Protein AF-A0A8J6WX91-F1 (afdb_monomer_lite)

Foldseek 3Di:
DDDPDDPDDDDDDDDDDDDPVRPDPPPPPDDDCQQPDPDDPDGDDDDDDDDDPVVVVVLVVVCVVVVHDSVVVVVCVVVVVDPDPDPPDPPPPPDPPDDPPDDDDDDDDDDDDD

pLDDT: mean 73.85, std 16.24, range [44.22, 97.69]

Radius of gyration: 30.35 Å; chains: 1; bounding box: 56×83×68 Å

Sequence (114 aa):
MKSSSKKNKRPKQQRTVRQEHQKKPACKGRKSLRGQPEIYDELKESRSFGITLTASIGIDEISQELSISRSELIERIGRRLIQLQIPSSPSFRIRPNQCQVQEYGQTSCIERDQ

Secondary structure (DSSP, 8-state):
------------PPPPPPPGGGS----TT----TTS-SSSSSPPPP------HHHHHHHHHHHHHTTS-HHHHHHHHHTTSS-----SS---------------------PPP-

Structure (mmCIF, N/CA/C/O backbone):
data_AF-A0A8J6WX91-F1
#
_entry.id   AF-A0A8J6WX91-F1
#
loop_
_atom_site.group_PDB
_atom_site.id
_atom_site.type_symbol
_atom_site.label_atom_id
_atom_site.label_alt_id
_atom_site.label_comp_id
_atom_site.label_asym_id
_atom_site.label_entity_id
_atom_site.label_seq_id
_atom_site.pdbx_PDB_ins_code
_atom_site.Cartn_x
_atom_site.Cartn_y
_atom_site.Cartn_z
_atom_site.occupancy
_atom_site.B_iso_or_equiv
_atom_site.auth_seq_id
_atom_site.auth_comp_id
_atom_site.auth_asym_id
_atom_site.auth_atom_id
_atom_site.pdbx_PDB_model_num
ATOM 1 N N . MET A 1 1 ? 46.777 -2.134 48.933 1.00 50.41 1 MET A N 1
ATOM 2 C CA . MET A 1 1 ? 45.604 -2.948 49.332 1.00 50.41 1 MET A CA 1
ATOM 3 C C . MET A 1 1 ? 44.737 -3.155 48.092 1.00 50.41 1 MET A C 1
ATOM 5 O O . MET A 1 1 ? 44.292 -2.171 47.523 1.00 50.41 1 MET A O 1
ATOM 9 N N . LYS A 1 2 ? 44.605 -4.388 47.580 1.00 49.41 2 LYS A N 1
ATOM 10 C CA . LYS A 1 2 ? 43.880 -4.681 46.325 1.00 49.41 2 LYS A CA 1
ATOM 11 C C . LYS A 1 2 ? 42.393 -4.898 46.635 1.00 49.41 2 LYS A C 1
ATOM 13 O O . LYS A 1 2 ? 42.047 -5.895 47.259 1.00 49.41 2 LYS A O 1
ATOM 18 N N . SER A 1 3 ? 41.523 -3.982 46.217 1.00 49.00 3 SER A N 1
ATOM 19 C CA . SER A 1 3 ? 40.068 -4.121 46.344 1.00 49.00 3 SER A CA 1
ATOM 20 C C . SER A 1 3 ? 39.519 -4.987 45.205 1.00 49.00 3 SER A C 1
ATOM 22 O O . SER A 1 3 ? 39.336 -4.553 44.069 1.00 49.00 3 SER A O 1
ATOM 24 N N . SER A 1 4 ? 39.265 -6.261 45.496 1.00 56.44 4 SER A N 1
ATOM 25 C CA . SER A 1 4 ? 38.614 -7.183 44.565 1.00 56.44 4 SER A CA 1
ATOM 26 C C . SER A 1 4 ? 37.119 -6.858 44.455 1.00 56.44 4 SER A C 1
ATOM 28 O O . SER A 1 4 ? 36.316 -7.289 45.284 1.00 56.44 4 SER A O 1
ATOM 30 N N . SER A 1 5 ? 36.745 -6.098 43.426 1.00 58.44 5 SER A N 1
ATOM 31 C CA . SER A 1 5 ? 35.352 -5.863 43.028 1.00 58.44 5 SER A CA 1
ATOM 32 C C . SER A 1 5 ? 34.704 -7.179 42.569 1.00 58.44 5 SER A C 1
ATOM 34 O O . SER A 1 5 ? 34.936 -7.665 41.459 1.00 58.44 5 SER A O 1
ATOM 36 N N . LYS A 1 6 ? 33.909 -7.802 43.447 1.00 61.91 6 LYS A N 1
ATOM 37 C CA . LYS A 1 6 ? 33.102 -8.983 43.114 1.00 61.91 6 LYS A CA 1
ATOM 38 C C . LYS A 1 6 ? 31.903 -8.533 42.270 1.00 61.91 6 LYS A C 1
ATOM 40 O O . LYS A 1 6 ? 30.954 -7.952 42.785 1.00 61.91 6 LYS A O 1
ATOM 45 N N . LYS A 1 7 ? 31.938 -8.800 40.960 1.00 61.19 7 LYS A N 1
ATOM 46 C CA . LYS A 1 7 ? 30.801 -8.566 40.053 1.00 61.19 7 LYS A CA 1
ATOM 47 C C . LYS A 1 7 ? 29.639 -9.496 40.433 1.00 61.19 7 LYS A C 1
ATOM 49 O O . LYS A 1 7 ? 29.726 -10.706 40.225 1.00 61.19 7 LYS A O 1
ATOM 54 N N . ASN A 1 8 ? 28.551 -8.933 40.956 1.00 63.03 8 ASN A N 1
ATOM 55 C CA . ASN A 1 8 ? 27.308 -9.654 41.242 1.00 63.03 8 ASN A CA 1
ATOM 56 C C . ASN A 1 8 ? 26.696 -10.203 39.940 1.00 63.03 8 ASN A C 1
ATOM 58 O O . ASN A 1 8 ? 26.128 -9.456 39.141 1.00 63.03 8 ASN A O 1
ATOM 62 N N . LYS A 1 9 ? 26.805 -11.518 39.710 1.00 66.06 9 LYS A N 1
ATOM 63 C CA . LYS A 1 9 ? 26.094 -12.203 38.621 1.00 66.06 9 LYS A CA 1
ATOM 64 C C . LYS A 1 9 ? 24.614 -12.295 39.002 1.00 66.06 9 LYS A C 1
ATOM 66 O O . LYS A 1 9 ? 24.263 -13.023 39.924 1.00 66.06 9 LYS A O 1
ATOM 71 N N . ARG A 1 10 ? 23.749 -11.547 38.307 1.00 67.56 10 ARG A N 1
ATOM 72 C CA . ARG A 1 10 ? 22.292 -11.633 38.502 1.00 67.56 10 ARG A CA 1
ATOM 73 C C . ARG A 1 10 ? 21.814 -13.062 38.185 1.00 67.56 10 ARG A C 1
ATOM 75 O O . ARG A 1 10 ? 22.208 -13.593 37.142 1.00 67.56 10 ARG A O 1
ATOM 82 N N . PRO A 1 11 ? 20.989 -13.692 39.039 1.00 65.38 11 PRO A N 1
ATOM 83 C CA . PRO A 1 11 ? 20.471 -15.028 38.774 1.00 65.38 11 PRO A CA 1
ATOM 84 C C . PRO A 1 11 ? 19.568 -15.005 37.533 1.00 65.38 11 PRO A C 1
ATOM 86 O O . PRO A 1 11 ? 18.683 -14.157 37.410 1.00 65.38 11 PRO A O 1
ATOM 89 N N . LYS A 1 12 ? 19.806 -15.925 36.587 1.00 65.12 12 LYS A N 1
ATOM 90 C CA . LYS A 1 12 ? 18.923 -16.122 35.429 1.00 65.12 12 LYS A CA 1
ATOM 91 C C . LYS A 1 12 ? 17.572 -16.607 35.949 1.00 65.12 12 LYS A C 1
ATOM 93 O O . LYS A 1 12 ? 17.483 -17.714 36.472 1.00 65.12 12 LYS A O 1
ATOM 98 N N . GLN A 1 13 ? 16.540 -15.779 35.810 1.00 71.25 13 GLN A N 1
ATOM 99 C CA . GLN A 1 13 ? 15.169 -16.166 36.127 1.00 71.25 13 GLN A CA 1
ATOM 100 C C . GLN A 1 13 ? 14.797 -17.401 35.296 1.00 71.25 13 GLN A C 1
ATOM 102 O O . GLN A 1 13 ? 14.985 -17.418 34.075 1.00 71.25 13 GLN A O 1
ATOM 107 N N . GLN A 1 14 ? 14.325 -18.453 35.964 1.00 69.69 14 GLN A N 1
ATOM 108 C CA . GLN A 1 14 ? 13.879 -19.672 35.299 1.00 69.69 14 GLN A CA 1
ATOM 109 C C . GLN A 1 14 ? 12.670 -19.321 34.424 1.00 69.69 14 GLN A C 1
ATOM 111 O O . GLN A 1 14 ? 11.677 -18.784 34.911 1.00 69.69 14 GLN A O 1
ATOM 116 N N . ARG A 1 15 ? 12.771 -19.559 33.110 1.00 69.88 15 ARG A N 1
ATOM 117 C CA . ARG A 1 15 ? 11.667 -19.300 32.177 1.00 69.88 15 ARG A CA 1
ATOM 118 C C . ARG A 1 15 ? 10.539 -20.262 32.534 1.00 69.88 15 ARG A C 1
ATOM 120 O O . ARG A 1 15 ? 10.733 -21.472 32.451 1.00 69.88 15 ARG A O 1
ATOM 127 N N . THR A 1 16 ? 9.390 -19.733 32.939 1.00 77.88 16 THR A N 1
ATOM 128 C CA . THR A 1 16 ? 8.212 -20.545 33.244 1.00 77.88 16 THR A CA 1
ATOM 129 C C . THR A 1 16 ? 7.839 -21.384 32.022 1.00 77.88 16 THR A C 1
ATOM 131 O O . THR A 1 16 ? 7.763 -20.884 30.894 1.00 77.88 16 THR A O 1
ATOM 134 N N . VAL A 1 17 ? 7.657 -22.690 32.229 1.00 82.56 17 VAL A N 1
ATOM 135 C CA . VAL A 1 17 ? 7.160 -23.581 31.178 1.00 82.56 17 VAL A CA 1
AT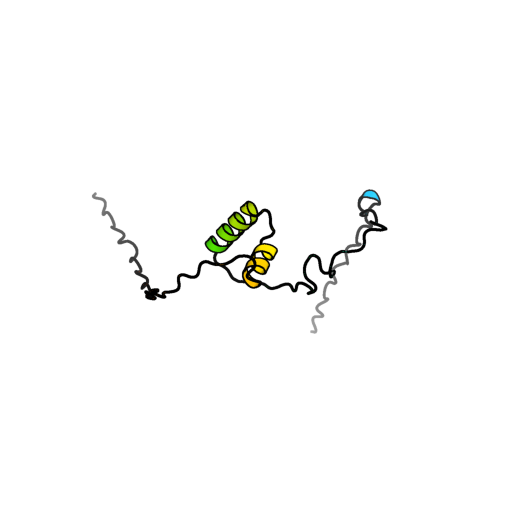OM 136 C C . VAL A 1 17 ? 5.731 -23.152 30.875 1.00 82.56 17 VAL A C 1
ATOM 138 O O . VAL A 1 17 ? 4.880 -23.117 31.761 1.00 82.56 17 VAL A O 1
ATOM 141 N N . ARG A 1 18 ? 5.476 -22.782 29.618 1.00 78.00 18 ARG A N 1
ATOM 142 C CA . ARG A 1 18 ? 4.138 -22.386 29.173 1.00 78.00 18 ARG A CA 1
ATOM 143 C C . ARG A 1 18 ? 3.172 -23.548 29.380 1.00 78.00 18 ARG A C 1
ATOM 145 O O . ARG A 1 18 ? 3.436 -24.654 28.899 1.00 78.00 18 ARG A O 1
ATOM 152 N N . GLN A 1 19 ? 2.062 -23.273 30.060 1.00 82.69 19 GLN A N 1
ATOM 153 C CA . GLN A 1 19 ? 0.971 -24.233 30.208 1.00 82.69 19 GLN A CA 1
ATOM 154 C C . GLN A 1 19 ? 0.397 -24.604 28.835 1.00 82.69 19 GLN A C 1
ATOM 156 O O . GLN A 1 19 ? 0.544 -23.859 27.865 1.00 82.69 19 GLN A O 1
ATOM 161 N N . GLU A 1 20 ? -0.238 -25.769 28.733 1.00 80.56 20 GLU A N 1
ATOM 162 C CA . GLU A 1 20 ? -0.651 -26.352 27.452 1.00 80.56 20 GLU A CA 1
ATOM 163 C C . GLU A 1 20 ? -1.598 -25.450 26.648 1.00 80.56 20 GLU A C 1
ATOM 165 O O . GLU A 1 20 ? -1.369 -25.240 25.462 1.00 80.56 20 GLU A O 1
ATOM 170 N N . HIS A 1 21 ? -2.545 -24.779 27.308 1.00 81.81 21 HIS A N 1
ATOM 171 C CA . HIS A 1 21 ? -3.455 -23.815 26.675 1.00 81.81 21 HIS A CA 1
ATOM 172 C C . HIS A 1 21 ? -2.761 -22.539 26.152 1.00 81.81 21 HIS A C 1
ATOM 174 O O . HIS A 1 21 ? -3.321 -21.813 25.336 1.00 81.81 21 HIS A O 1
ATOM 180 N N . GLN A 1 22 ? -1.541 -22.242 26.616 1.00 83.75 22 GLN A N 1
ATOM 181 C CA . GLN A 1 22 ? -0.733 -21.110 26.140 1.00 83.75 22 GLN A CA 1
ATOM 182 C C . GLN A 1 22 ? 0.128 -21.490 24.932 1.00 83.75 22 GLN A C 1
ATOM 184 O O . GLN A 1 22 ? 0.728 -20.624 24.282 1.00 83.75 22 GLN A O 1
ATOM 189 N N . LYS A 1 23 ? 0.254 -22.790 24.644 1.00 80.38 23 LYS A N 1
ATOM 190 C CA . LYS A 1 23 ? 0.955 -23.267 23.459 1.00 80.38 23 LYS A CA 1
ATOM 191 C C . LYS A 1 23 ? 0.018 -23.067 22.276 1.00 80.38 23 LYS A C 1
ATOM 193 O O . LYS A 1 23 ? -1.041 -23.677 22.195 1.00 80.38 23 LYS A O 1
ATOM 198 N N . LYS A 1 24 ? 0.413 -22.188 21.352 1.00 79.06 24 LYS A N 1
ATOM 199 C CA . LYS A 1 24 ? -0.325 -22.003 20.100 1.00 79.06 24 LYS A CA 1
ATOM 200 C C . LYS A 1 24 ? -0.455 -23.367 19.406 1.00 79.06 24 LYS A C 1
ATOM 202 O O . LYS A 1 24 ? 0.573 -24.036 19.255 1.00 79.06 24 LYS A O 1
ATOM 207 N N . PRO A 1 25 ? -1.666 -23.780 18.996 1.00 76.44 25 PRO A N 1
ATOM 208 C CA . PRO A 1 25 ? -1.849 -25.042 18.300 1.00 76.44 25 PRO A CA 1
ATOM 209 C C . PRO A 1 25 ? -1.006 -25.033 17.025 1.00 76.44 25 PRO A C 1
ATOM 211 O O . PRO A 1 25 ? -0.959 -24.039 16.296 1.00 76.44 25 PRO A O 1
ATOM 214 N N . ALA A 1 26 ? -0.288 -26.126 16.777 1.00 72.19 26 ALA A N 1
ATOM 215 C CA . ALA A 1 26 ? 0.513 -26.253 15.572 1.00 72.19 26 ALA A CA 1
ATOM 216 C C . ALA A 1 26 ? -0.425 -26.278 14.357 1.00 72.19 26 ALA A C 1
ATOM 218 O O . ALA A 1 26 ? -1.175 -27.235 14.175 1.00 72.19 26 ALA A O 1
ATOM 219 N N . CYS A 1 27 ? -0.366 -25.247 13.512 1.00 66.75 27 CYS A N 1
ATOM 220 C CA . CYS A 1 27 ? -1.063 -25.210 12.225 1.00 66.75 27 CYS A CA 1
ATOM 221 C C . CYS A 1 27 ? -0.398 -26.180 11.233 1.00 66.75 27 CYS A C 1
ATOM 223 O O . CYS A 1 27 ? 0.267 -25.765 10.285 1.00 66.75 27 CYS A O 1
ATOM 225 N N . LYS A 1 28 ? -0.538 -27.487 11.468 1.00 67.69 28 LYS A N 1
ATOM 226 C CA . LYS A 1 28 ? -0.111 -28.530 10.530 1.00 67.69 28 LYS A CA 1
ATOM 227 C C . LYS A 1 28 ? -0.932 -28.384 9.242 1.00 67.69 28 LYS A C 1
ATOM 229 O O . LYS A 1 28 ? -2.149 -28.269 9.300 1.00 67.69 28 LYS A O 1
ATOM 234 N N . GLY A 1 29 ? -0.264 -28.336 8.089 1.00 66.06 29 GLY A N 1
ATOM 235 C CA . GLY A 1 29 ? -0.911 -28.235 6.772 1.00 66.06 29 GLY A CA 1
ATOM 236 C C . GLY A 1 29 ? -1.051 -26.822 6.193 1.00 66.06 29 GLY A C 1
ATOM 237 O O . GLY A 1 29 ? -1.341 -26.693 5.008 1.00 66.06 29 GLY A O 1
ATOM 238 N N . ARG A 1 30 ? -0.774 -25.754 6.957 1.00 62.78 30 ARG A N 1
ATOM 239 C CA . ARG A 1 30 ? -0.681 -24.391 6.401 1.00 62.78 30 ARG A CA 1
ATOM 240 C C . ARG A 1 30 ? 0.784 -24.069 6.115 1.00 62.78 30 ARG A C 1
ATOM 242 O O . ARG A 1 30 ? 1.557 -23.826 7.040 1.00 62.78 30 ARG A O 1
ATOM 249 N N . LYS A 1 31 ? 1.179 -24.103 4.838 1.00 62.81 31 LYS A N 1
ATOM 250 C CA . LYS A 1 31 ? 2.503 -23.623 4.415 1.00 62.81 31 LYS A CA 1
ATOM 251 C C . LYS A 1 31 ? 2.594 -22.122 4.705 1.00 62.81 31 LYS A C 1
ATOM 253 O O . LYS A 1 31 ? 1.630 -21.387 4.509 1.00 62.81 31 LYS A O 1
ATOM 258 N N . SER A 1 32 ? 3.742 -21.677 5.206 1.00 62.06 32 SER A N 1
ATOM 259 C CA . SER A 1 32 ? 4.019 -20.252 5.376 1.00 62.06 32 SER A CA 1
ATOM 260 C C . SER A 1 32 ? 4.034 -19.581 4.001 1.00 62.06 32 SER A C 1
ATOM 262 O O . SER A 1 32 ? 4.856 -19.945 3.168 1.00 62.06 32 SER A O 1
ATOM 264 N N . LEU A 1 33 ? 3.168 -18.589 3.785 1.00 67.75 33 LEU A N 1
ATOM 265 C CA . LEU A 1 33 ? 3.204 -17.718 2.597 1.00 67.75 33 LEU A CA 1
ATOM 266 C C . LEU A 1 33 ? 4.382 -16.729 2.638 1.00 67.75 33 LEU A C 1
ATOM 268 O O . LEU A 1 33 ? 4.669 -16.037 1.670 1.00 67.75 33 LEU A O 1
ATOM 272 N N . ARG A 1 34 ? 5.094 -16.657 3.769 1.00 58.22 34 ARG A N 1
ATOM 273 C CA . ARG A 1 34 ? 6.250 -15.777 3.942 1.00 58.22 34 ARG A CA 1
ATOM 274 C C . ARG A 1 34 ? 7.362 -16.180 2.972 1.00 58.22 34 ARG A C 1
ATOM 276 O O . ARG A 1 34 ? 7.914 -17.269 3.111 1.00 58.22 34 ARG A O 1
ATOM 283 N N . GLY A 1 35 ? 7.693 -15.290 2.039 1.00 59.00 35 GLY A N 1
ATOM 284 C CA . GLY A 1 35 ? 8.696 -15.537 0.998 1.00 59.00 35 GLY A CA 1
ATOM 285 C C . GLY A 1 35 ? 8.160 -16.285 -0.225 1.00 59.00 35 GLY A C 1
ATOM 286 O O . GLY A 1 35 ? 8.955 -16.840 -0.973 1.00 59.00 35 GLY A O 1
ATOM 287 N N . GLN A 1 36 ? 6.840 -16.343 -0.411 1.00 56.72 36 GLN A N 1
ATOM 288 C CA . GLN A 1 36 ? 6.217 -16.773 -1.662 1.00 56.72 36 GLN A CA 1
ATOM 289 C C . GLN A 1 36 ? 5.732 -15.534 -2.433 1.00 56.72 36 GLN A C 1
ATOM 291 O O . GLN A 1 3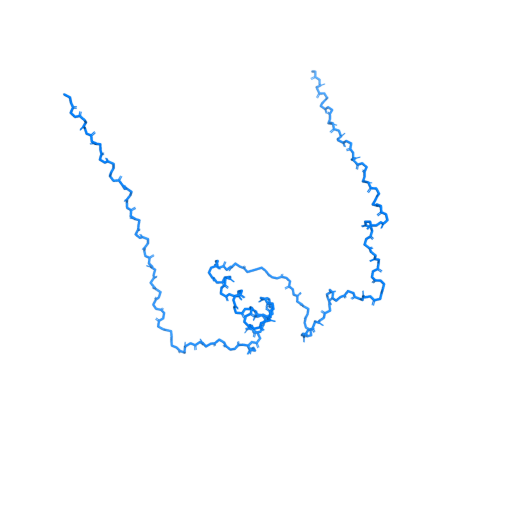6 ? 5.258 -14.591 -1.793 1.00 56.72 36 GLN A O 1
ATOM 296 N N . PRO A 1 37 ? 5.848 -15.511 -3.770 1.00 58.22 37 PRO A N 1
ATOM 297 C CA . PRO A 1 37 ? 5.256 -14.456 -4.585 1.00 58.22 37 PRO A CA 1
ATOM 298 C C . PRO A 1 37 ? 3.727 -14.492 -4.436 1.00 58.22 37 PRO A C 1
ATOM 300 O O . PRO A 1 37 ? 3.103 -15.524 -4.676 1.00 58.22 37 PRO A O 1
ATOM 303 N N . GLU A 1 38 ? 3.121 -13.394 -3.973 1.00 63.50 38 GLU A N 1
ATOM 304 C CA . GLU A 1 38 ? 1.661 -13.310 -3.788 1.00 63.50 38 GLU A CA 1
ATOM 305 C C . GLU A 1 38 ? 0.943 -12.979 -5.105 1.00 63.50 38 GLU A C 1
ATOM 307 O O . GLU A 1 38 ? -0.081 -13.583 -5.415 1.00 63.50 38 GLU A O 1
ATOM 312 N N . ILE A 1 39 ? 1.478 -12.018 -5.870 1.00 66.25 39 ILE A N 1
ATOM 313 C CA . ILE A 1 39 ? 0.859 -11.466 -7.094 1.00 66.25 39 ILE A CA 1
ATOM 314 C C . ILE A 1 39 ? 1.888 -11.279 -8.220 1.00 66.25 39 ILE A C 1
ATOM 316 O O . ILE A 1 39 ? 1.563 -11.474 -9.388 1.00 66.25 39 ILE A O 1
ATOM 320 N N . TYR A 1 40 ? 3.125 -10.913 -7.882 1.00 68.00 40 TYR A N 1
ATOM 321 C CA . TYR A 1 40 ? 4.209 -10.687 -8.839 1.00 68.00 40 TYR A CA 1
ATOM 322 C C . TYR A 1 40 ? 5.304 -11.736 -8.650 1.00 68.00 40 TYR A C 1
ATOM 324 O O . TYR A 1 40 ? 5.551 -12.151 -7.520 1.00 68.00 40 TYR A O 1
ATOM 332 N N . ASP A 1 41 ? 5.997 -12.106 -9.730 1.00 67.94 41 ASP A N 1
ATOM 333 C CA . ASP A 1 41 ? 7.066 -13.123 -9.725 1.00 67.94 41 ASP A CA 1
ATOM 334 C C . ASP A 1 41 ? 8.293 -12.738 -8.867 1.00 67.94 41 ASP A C 1
ATOM 336 O O . ASP A 1 41 ? 9.163 -13.565 -8.592 1.00 67.94 41 ASP A O 1
ATOM 340 N N . GLU A 1 42 ? 8.359 -11.484 -8.409 1.00 80.19 42 GLU A N 1
ATOM 341 C CA . GLU A 1 42 ? 9.439 -10.931 -7.593 1.00 80.19 42 GLU A CA 1
ATOM 342 C C . GLU A 1 42 ? 9.123 -10.988 -6.093 1.00 80.19 42 GLU A C 1
ATOM 344 O O . GLU A 1 42 ? 8.024 -10.660 -5.637 1.00 80.19 42 GLU A O 1
ATOM 349 N N . LEU A 1 43 ? 10.133 -11.334 -5.291 1.00 80.44 43 LEU A N 1
ATOM 350 C CA . LEU A 1 43 ? 10.027 -11.276 -3.837 1.00 80.44 43 LEU A CA 1
ATOM 351 C C . LEU A 1 43 ? 10.122 -9.835 -3.334 1.00 80.44 43 LEU A C 1
ATOM 353 O O . LEU A 1 43 ? 11.086 -9.119 -3.600 1.00 80.44 43 LEU A O 1
ATOM 357 N N . LYS A 1 44 ? 9.138 -9.437 -2.529 1.00 83.00 44 LYS A N 1
ATOM 358 C CA . LYS A 1 44 ? 9.083 -8.117 -1.902 1.00 83.00 44 LYS A CA 1
ATOM 359 C C . LYS A 1 44 ? 10.167 -7.948 -0.837 1.00 83.00 44 LYS A C 1
ATOM 361 O O . LYS A 1 44 ? 10.192 -8.669 0.162 1.00 83.00 44 LYS A O 1
ATOM 366 N N . GLU A 1 45 ? 11.014 -6.938 -1.004 1.00 85.94 45 GLU A N 1
ATOM 367 C CA . GLU A 1 45 ? 11.979 -6.511 0.010 1.00 85.94 45 GLU A CA 1
ATOM 368 C C . GLU A 1 45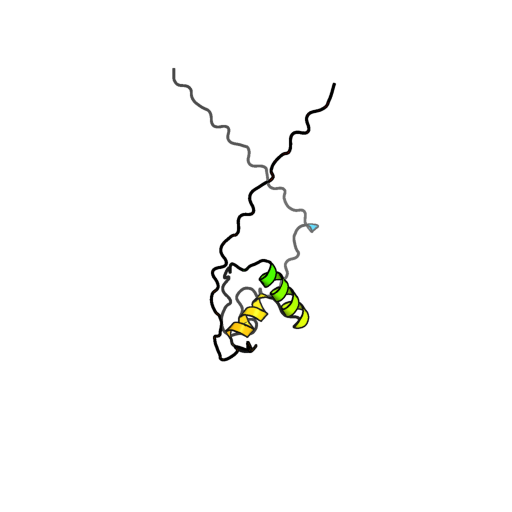 ? 11.397 -5.422 0.920 1.00 85.94 45 GLU A C 1
ATOM 370 O O . GLU A 1 45 ? 10.678 -4.524 0.479 1.00 85.94 45 GLU A O 1
ATOM 375 N N . SER A 1 46 ? 11.745 -5.448 2.208 1.00 87.25 46 SER A N 1
ATOM 376 C CA . SER A 1 46 ? 11.366 -4.378 3.134 1.00 87.25 46 SER A CA 1
ATOM 377 C C . SER A 1 46 ? 12.202 -3.121 2.881 1.00 87.25 46 SER A C 1
ATOM 379 O O . SER A 1 46 ? 13.420 -3.137 3.071 1.00 87.25 46 SER A O 1
ATOM 381 N N . ARG A 1 47 ? 11.546 -2.017 2.511 1.00 89.31 47 ARG A N 1
ATOM 382 C CA . ARG A 1 47 ? 12.160 -0.692 2.344 1.00 89.31 47 ARG A CA 1
ATOM 383 C C . ARG A 1 47 ? 11.456 0.330 3.236 1.00 89.31 47 ARG A C 1
ATOM 385 O O . ARG A 1 47 ? 10.238 0.281 3.395 1.00 89.31 47 ARG A O 1
ATOM 392 N N . SER A 1 48 ? 12.233 1.244 3.811 1.00 92.06 48 SER A N 1
ATOM 393 C CA . SER A 1 48 ? 11.734 2.331 4.659 1.00 92.06 48 SER A CA 1
ATOM 394 C C . SER A 1 48 ? 11.810 3.651 3.901 1.00 92.06 48 SER A C 1
ATOM 396 O O . SER A 1 48 ? 12.856 3.971 3.340 1.00 92.06 48 SER A O 1
ATOM 398 N N . PHE A 1 49 ? 10.728 4.427 3.923 1.00 89.44 49 PHE A N 1
ATOM 399 C CA . PHE A 1 49 ? 10.648 5.741 3.286 1.00 89.44 49 PHE A CA 1
ATOM 400 C C . PHE A 1 49 ? 10.322 6.808 4.329 1.00 89.44 49 PHE A C 1
ATOM 402 O O . PHE A 1 49 ? 9.451 6.607 5.175 1.00 89.44 49 PHE A O 1
ATOM 409 N N . GLY A 1 50 ? 11.017 7.943 4.265 1.00 95.06 50 GLY A N 1
ATOM 410 C CA . GLY A 1 50 ? 10.650 9.131 5.028 1.00 95.06 50 GLY A CA 1
ATOM 411 C C . GLY A 1 50 ? 9.593 9.922 4.265 1.00 95.06 50 GLY A C 1
ATOM 412 O O . GLY A 1 50 ? 9.848 10.346 3.141 1.00 95.06 50 GLY A O 1
ATOM 413 N N . ILE A 1 51 ? 8.422 10.120 4.865 1.00 95.56 51 ILE A N 1
ATOM 414 C CA . ILE A 1 51 ? 7.334 10.928 4.302 1.00 95.56 51 ILE A CA 1
ATOM 415 C C . ILE A 1 51 ? 6.780 11.874 5.368 1.00 95.56 51 ILE A C 1
ATOM 417 O O . ILE A 1 51 ? 6.858 11.595 6.564 1.00 95.56 51 ILE A O 1
ATOM 421 N N . THR A 1 52 ? 6.223 13.005 4.938 1.00 97.69 52 THR A N 1
ATOM 422 C CA . THR A 1 52 ? 5.534 13.938 5.847 1.00 97.69 52 THR A CA 1
ATOM 423 C C . THR A 1 52 ? 4.257 13.315 6.416 1.00 97.69 52 THR A C 1
ATOM 425 O O . THR A 1 52 ? 3.645 12.465 5.767 1.00 97.69 52 THR A O 1
ATOM 428 N N . LEU A 1 53 ? 3.810 13.783 7.586 1.00 95.06 53 LEU A N 1
ATOM 429 C CA . LEU A 1 53 ? 2.582 13.293 8.222 1.00 95.06 53 LEU A CA 1
ATOM 430 C C . LEU A 1 53 ? 1.353 13.461 7.315 1.00 95.06 53 LEU A C 1
ATOM 432 O O . LEU A 1 53 ? 0.591 12.516 7.141 1.00 95.06 53 LEU A O 1
ATOM 436 N N . THR A 1 54 ? 1.207 14.624 6.676 1.00 97.12 54 THR A N 1
ATOM 437 C CA . THR A 1 54 ? 0.103 14.907 5.746 1.00 97.12 54 THR A CA 1
ATOM 438 C C . THR A 1 54 ? 0.081 13.927 4.576 1.00 97.12 54 THR A C 1
ATOM 440 O O . THR A 1 54 ? -0.970 13.397 4.232 1.00 97.12 54 THR A O 1
ATOM 443 N N . ALA A 1 55 ? 1.251 13.628 4.002 1.00 94.25 55 ALA A N 1
ATOM 444 C CA . ALA A 1 55 ? 1.356 12.641 2.931 1.00 94.25 55 ALA A CA 1
ATOM 445 C C . ALA A 1 55 ? 0.969 11.231 3.408 1.00 94.25 55 ALA A C 1
ATOM 447 O O . ALA A 1 55 ? 0.308 10.509 2.670 1.00 94.25 55 ALA A O 1
ATOM 448 N N . SER A 1 56 ? 1.336 10.842 4.636 1.00 95.19 56 SER A N 1
ATOM 449 C CA . SER A 1 56 ? 0.927 9.546 5.197 1.00 95.19 56 SER A CA 1
ATOM 450 C C . SER A 1 56 ? -0.590 9.427 5.318 1.00 95.19 56 SER A C 1
ATOM 452 O O . SER A 1 56 ? -1.129 8.388 4.954 1.00 95.19 56 SER A O 1
ATOM 454 N N . ILE A 1 57 ? -1.266 10.477 5.797 1.00 96.06 57 ILE A N 1
ATOM 455 C CA . ILE A 1 57 ? -2.729 10.493 5.942 1.00 96.06 57 ILE A CA 1
ATOM 456 C C . ILE A 1 57 ? -3.396 10.347 4.570 1.00 96.06 57 ILE A C 1
ATOM 458 O O . ILE A 1 57 ? -4.235 9.470 4.398 1.00 96.06 57 ILE A O 1
ATOM 462 N N . GLY A 1 58 ? -2.955 11.117 3.569 1.00 96.44 58 GLY A N 1
ATOM 463 C CA . GLY A 1 58 ? -3.501 11.005 2.212 1.00 96.44 58 GLY A CA 1
ATOM 464 C C . GLY A 1 58 ? -3.276 9.624 1.581 1.00 96.44 58 GLY A C 1
ATOM 465 O O . GLY A 1 58 ? -4.157 9.094 0.911 1.00 96.44 58 GLY A O 1
ATOM 466 N N . ILE A 1 59 ? -2.121 8.991 1.826 1.00 94.94 59 ILE A N 1
ATOM 467 C CA . ILE A 1 59 ? -1.866 7.608 1.385 1.00 94.94 59 ILE A CA 1
ATOM 468 C C . ILE A 1 59 ? -2.823 6.628 2.078 1.00 94.94 59 ILE A C 1
ATOM 470 O O . ILE A 1 59 ? -3.319 5.708 1.427 1.00 94.94 59 ILE A O 1
ATOM 474 N N . ASP A 1 60 ? -3.073 6.803 3.379 1.00 96.12 60 ASP A N 1
ATOM 475 C CA . ASP A 1 60 ? -4.004 5.962 4.133 1.00 96.12 60 ASP A CA 1
ATOM 476 C C . ASP A 1 60 ? -5.437 6.090 3.583 1.00 96.12 60 ASP A C 1
ATOM 478 O O . ASP A 1 60 ? -6.064 5.065 3.314 1.00 96.12 60 ASP A O 1
ATOM 482 N N . GLU A 1 61 ? -5.920 7.305 3.315 1.00 96.81 61 GLU A N 1
ATOM 483 C CA . GLU A 1 61 ? -7.243 7.565 2.720 1.00 96.81 61 GLU A CA 1
ATOM 484 C C . GLU A 1 61 ? -7.409 6.891 1.348 1.00 96.81 61 GLU A C 1
ATOM 486 O O . GLU A 1 61 ? -8.338 6.107 1.151 1.00 96.81 61 GLU A O 1
ATOM 491 N N . ILE A 1 62 ? -6.461 7.104 0.428 1.00 94.88 62 ILE A N 1
ATOM 492 C CA . ILE A 1 62 ? -6.494 6.496 -0.916 1.00 94.88 62 ILE A CA 1
ATOM 493 C C . ILE A 1 62 ? -6.448 4.966 -0.818 1.00 94.88 62 ILE A C 1
ATOM 495 O O . ILE A 1 62 ? -7.115 4.256 -1.572 1.00 94.88 62 ILE A O 1
ATOM 499 N N . SER A 1 63 ? -5.662 4.430 0.121 1.00 93.75 63 SER A N 1
ATOM 500 C CA . SER A 1 63 ? -5.574 2.983 0.328 1.00 93.75 63 SER A CA 1
ATOM 501 C C . SER A 1 63 ? -6.8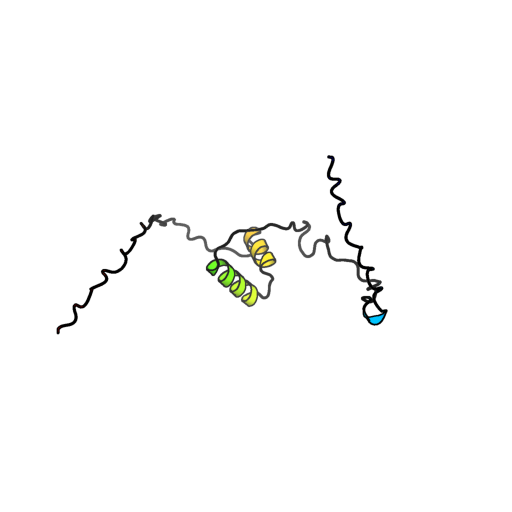97 2.382 0.818 1.00 93.75 63 SER A C 1
ATOM 503 O O . SER A 1 63 ? -7.264 1.289 0.382 1.00 93.75 63 SER A O 1
ATOM 505 N N . GLN A 1 64 ? -7.641 3.108 1.662 1.00 95.56 64 GLN A N 1
ATOM 506 C CA . GLN A 1 64 ? -8.965 2.703 2.136 1.00 95.56 64 GLN A CA 1
ATOM 507 C C . GLN A 1 64 ? -9.997 2.751 1.009 1.00 95.56 64 GLN A C 1
ATOM 509 O O . GLN A 1 64 ? -10.729 1.780 0.826 1.00 95.56 64 GLN A O 1
ATOM 514 N N . GLU A 1 65 ? -10.012 3.827 0.219 1.00 94.62 65 GLU A N 1
ATOM 515 C CA . GLU A 1 65 ? -10.921 3.981 -0.923 1.00 94.62 65 GLU A CA 1
ATOM 516 C C . GLU A 1 65 ? -10.747 2.845 -1.941 1.00 94.62 65 GLU A C 1
ATOM 518 O O . GLU A 1 65 ? -11.716 2.236 -2.391 1.00 94.62 65 GLU A O 1
ATOM 523 N N . LEU A 1 66 ? -9.497 2.486 -2.238 1.00 89.81 66 LEU A N 1
ATOM 524 C CA . LEU A 1 66 ? -9.167 1.402 -3.162 1.00 89.81 66 LEU A CA 1
ATOM 525 C C . LEU A 1 66 ? -9.212 0.005 -2.520 1.00 89.81 66 LEU A C 1
ATOM 527 O O . LEU A 1 66 ? -9.006 -0.986 -3.220 1.00 89.81 66 LEU A O 1
ATOM 531 N N . SER A 1 67 ? -9.464 -0.092 -1.208 1.00 93.50 67 SER A N 1
ATOM 532 C CA . SER A 1 67 ? -9.458 -1.346 -0.436 1.00 93.50 67 SER A CA 1
ATOM 533 C C . SER A 1 67 ? -8.180 -2.183 -0.623 1.00 93.50 67 SER A C 1
ATOM 535 O O . SER A 1 67 ? -8.221 -3.414 -0.685 1.00 93.50 67 SER A O 1
ATOM 537 N N . ILE A 1 68 ? -7.023 -1.520 -0.707 1.00 90.88 68 ILE A N 1
ATOM 538 C CA . ILE A 1 68 ? -5.703 -2.155 -0.845 1.00 90.88 68 ILE A CA 1
ATOM 539 C C . ILE A 1 68 ? -4.759 -1.708 0.265 1.00 90.88 68 ILE A C 1
ATOM 541 O O . ILE A 1 68 ? -4.935 -0.666 0.885 1.00 90.88 68 ILE A O 1
ATOM 545 N N . SER A 1 69 ? -3.707 -2.487 0.521 1.00 92.62 69 SER A N 1
ATOM 546 C CA . SER A 1 69 ? -2.691 -2.061 1.486 1.00 92.62 69 SER A CA 1
ATOM 547 C C . SER A 1 69 ? -1.902 -0.851 0.968 1.00 92.62 69 SER A C 1
ATOM 549 O O . SER A 1 69 ? -1.643 -0.736 -0.230 1.00 92.62 69 SER A O 1
ATOM 551 N N . ARG A 1 70 ? -1.406 -0.001 1.875 1.00 92.50 70 ARG A N 1
ATOM 552 C CA . ARG A 1 70 ? -0.487 1.102 1.530 1.00 92.50 70 ARG A CA 1
ATOM 553 C C . ARG A 1 70 ? 0.695 0.665 0.664 1.00 92.50 70 ARG A C 1
ATOM 555 O O . ARG A 1 70 ? 1.082 1.354 -0.270 1.00 92.50 70 ARG A O 1
ATOM 562 N N . SER A 1 71 ? 1.287 -0.482 0.991 1.00 91.12 71 SER A N 1
ATOM 563 C CA . SER A 1 71 ? 2.443 -0.994 0.254 1.00 91.12 71 SER A CA 1
ATOM 564 C C . SER A 1 71 ? 2.076 -1.464 -1.157 1.00 91.12 71 SER A C 1
ATOM 566 O O . SER A 1 71 ? 2.847 -1.244 -2.080 1.00 91.12 71 SER A O 1
ATOM 568 N N . GLU A 1 72 ? 0.880 -2.030 -1.328 1.00 90.44 72 GLU A N 1
ATOM 569 C CA . GLU A 1 72 ? 0.340 -2.419 -2.635 1.00 90.44 72 GLU A CA 1
ATOM 570 C C . GLU A 1 72 ? 0.024 -1.183 -3.486 1.00 90.44 72 GLU A C 1
ATOM 572 O O . GLU A 1 72 ? 0.342 -1.145 -4.671 1.00 90.44 72 GLU A O 1
ATOM 577 N N . LEU A 1 73 ? -0.536 -0.133 -2.878 1.00 92.69 73 LEU A N 1
ATOM 578 C CA . LEU A 1 73 ? -0.761 1.150 -3.545 1.00 92.69 73 LEU A CA 1
ATOM 579 C C . LEU A 1 73 ? 0.547 1.722 -4.115 1.00 92.69 73 LEU A C 1
ATOM 581 O O . LEU A 1 73 ? 0.604 2.079 -5.292 1.00 92.69 73 LEU A O 1
ATOM 585 N N . ILE A 1 74 ? 1.611 1.760 -3.307 1.00 92.69 74 ILE A N 1
ATOM 586 C CA . ILE A 1 74 ? 2.931 2.252 -3.732 1.00 92.69 74 ILE A CA 1
ATOM 587 C C . ILE A 1 74 ? 3.494 1.402 -4.879 1.00 92.69 74 ILE A C 1
ATOM 589 O O . ILE A 1 74 ? 4.015 1.951 -5.851 1.00 92.69 74 ILE A O 1
ATOM 593 N N . GLU A 1 75 ? 3.361 0.077 -4.808 1.00 91.38 75 GLU A N 1
ATOM 594 C CA . GLU A 1 75 ? 3.802 -0.820 -5.881 1.00 91.38 75 GLU A CA 1
ATOM 595 C C . GLU A 1 75 ? 3.032 -0.589 -7.183 1.00 91.38 75 GLU A C 1
ATOM 597 O O . GLU A 1 75 ? 3.647 -0.499 -8.246 1.00 91.38 75 GLU A O 1
ATOM 602 N N . ARG A 1 76 ? 1.707 -0.418 -7.121 1.00 91.31 76 ARG A N 1
ATOM 603 C CA . ARG A 1 76 ? 0.879 -0.130 -8.302 1.00 91.31 76 ARG A CA 1
ATOM 604 C C . ARG A 1 76 ? 1.230 1.202 -8.950 1.00 91.31 76 ARG A C 1
ATOM 606 O O . ARG A 1 76 ? 1.253 1.283 -10.178 1.00 91.31 76 ARG A O 1
ATOM 613 N N . ILE A 1 77 ? 1.535 2.223 -8.151 1.00 92.81 77 ILE A N 1
ATOM 614 C CA . ILE A 1 77 ? 2.031 3.511 -8.655 1.00 92.81 77 ILE A CA 1
ATOM 615 C C . ILE A 1 77 ? 3.395 3.314 -9.335 1.00 92.81 77 ILE A C 1
ATOM 617 O O . ILE A 1 77 ? 3.582 3.735 -10.475 1.00 92.81 77 ILE A O 1
ATOM 621 N N . GLY A 1 78 ? 4.333 2.618 -8.684 1.00 90.94 78 GLY A N 1
ATOM 622 C CA . GLY A 1 78 ? 5.673 2.359 -9.227 1.00 90.94 78 GLY A CA 1
ATOM 623 C C . GLY A 1 78 ? 5.666 1.532 -10.519 1.00 90.94 78 GLY A C 1
ATOM 624 O O . GLY A 1 78 ? 6.416 1.828 -11.448 1.00 90.94 78 GLY A O 1
ATOM 625 N N . ARG A 1 79 ? 4.764 0.548 -10.618 1.00 89.12 79 ARG A N 1
ATOM 626 C CA . ARG A 1 79 ? 4.534 -0.276 -11.818 1.00 89.12 79 ARG A CA 1
ATOM 627 C C . ARG A 1 79 ? 3.668 0.420 -12.878 1.00 89.12 79 ARG A C 1
ATOM 629 O O . ARG A 1 79 ? 3.392 -0.179 -13.912 1.00 89.12 79 ARG A O 1
ATOM 636 N N . ARG A 1 80 ? 3.248 1.673 -12.649 1.00 88.81 80 ARG A N 1
ATOM 637 C CA . ARG A 1 80 ? 2.378 2.467 -13.541 1.00 88.81 80 ARG A CA 1
ATOM 638 C C . ARG A 1 80 ? 1.007 1.837 -13.816 1.00 88.81 80 ARG A C 1
ATOM 640 O O . ARG A 1 80 ? 0.373 2.158 -14.818 1.00 88.81 80 ARG A O 1
ATOM 647 N N . LEU A 1 81 ? 0.537 0.972 -12.917 1.00 87.50 81 LEU A N 1
ATOM 648 C CA . LEU A 1 81 ? -0.832 0.448 -12.931 1.00 87.50 81 LEU A CA 1
ATOM 649 C C . LEU A 1 81 ? -1.830 1.528 -12.496 1.00 87.50 81 LEU A C 1
ATOM 651 O O . LEU A 1 81 ? -2.960 1.560 -12.971 1.00 87.50 81 LEU A O 1
ATOM 655 N N . ILE A 1 82 ? -1.389 2.436 -11.621 1.00 88.25 82 ILE A N 1
ATOM 656 C CA . ILE A 1 82 ? -2.091 3.677 -11.293 1.00 88.25 82 ILE A CA 1
ATOM 657 C C . ILE A 1 82 ? -1.317 4.822 -11.942 1.00 88.25 82 ILE A C 1
ATOM 659 O O . ILE A 1 82 ? -0.147 5.049 -11.627 1.00 88.25 82 ILE A O 1
ATOM 663 N N . GLN A 1 83 ? -1.959 5.530 -12.870 1.00 87.62 83 GLN A N 1
ATOM 664 C CA . GLN A 1 83 ? -1.351 6.668 -13.554 1.00 87.62 83 GLN A CA 1
ATOM 665 C C . GLN A 1 83 ? -1.477 7.931 -12.712 1.00 87.62 83 GLN A C 1
ATOM 667 O O . GLN A 1 83 ? -2.573 8.385 -12.389 1.00 87.62 83 GLN A O 1
ATOM 672 N N . LEU A 1 84 ? -0.329 8.520 -12.390 1.00 86.06 84 LEU A N 1
ATOM 673 C CA . LEU A 1 84 ? -0.272 9.861 -11.836 1.00 86.06 84 LEU A CA 1
ATOM 674 C C . LEU A 1 84 ? -0.485 10.858 -12.974 1.00 86.06 84 LEU A C 1
ATOM 676 O O . LEU A 1 84 ? 0.217 10.816 -13.985 1.00 86.06 84 LEU A O 1
ATOM 680 N N . GLN A 1 85 ? -1.442 11.762 -12.799 1.00 85.38 85 GLN A N 1
ATOM 681 C CA . GLN A 1 85 ? -1.616 12.895 -13.698 1.00 85.38 85 GLN A CA 1
ATOM 682 C C . GLN A 1 85 ? -0.449 13.858 -13.463 1.00 85.38 85 GLN A C 1
ATOM 684 O O . GLN A 1 85 ? -0.452 14.636 -12.511 1.00 85.38 85 GLN A O 1
ATOM 689 N N . ILE A 1 86 ? 0.589 13.758 -14.294 1.00 78.50 86 ILE A N 1
ATOM 690 C CA . ILE A 1 86 ? 1.698 14.711 -14.295 1.00 78.50 86 ILE A CA 1
ATOM 691 C C . ILE A 1 86 ? 1.294 15.828 -15.257 1.00 78.50 86 ILE A C 1
ATOM 693 O O . ILE A 1 86 ? 1.277 15.590 -16.467 1.00 78.50 86 ILE A O 1
ATOM 697 N N . PRO A 1 87 ? 0.951 17.035 -14.772 1.00 77.44 87 PRO A N 1
ATOM 698 C CA . PRO A 1 87 ? 0.721 18.151 -15.673 1.00 77.44 87 PRO A CA 1
ATOM 699 C C . PRO A 1 87 ? 2.016 18.405 -16.452 1.00 77.44 87 PRO A C 1
ATOM 701 O O . PRO A 1 87 ? 3.077 18.625 -15.869 1.00 77.44 87 PRO A O 1
ATOM 704 N N . SER A 1 88 ? 1.939 18.352 -17.780 1.00 70.56 88 SER A N 1
ATOM 705 C CA . SER A 1 88 ? 3.080 18.374 -18.706 1.00 70.56 88 SER A CA 1
ATOM 706 C C . SER A 1 88 ? 3.824 19.718 -18.785 1.00 70.56 88 SER A C 1
ATOM 708 O O . SER A 1 88 ? 4.655 19.911 -19.668 1.00 70.56 88 SER A O 1
ATOM 710 N N . SER A 1 89 ? 3.553 20.659 -17.877 1.00 69.06 89 SER A N 1
ATOM 711 C CA . SER A 1 89 ? 4.154 21.993 -17.852 1.00 69.06 89 SER A CA 1
ATOM 712 C C . SER A 1 89 ? 4.659 22.343 -16.445 1.00 69.06 89 SER A C 1
ATOM 714 O O . SER A 1 89 ? 3.848 22.529 -15.532 1.00 69.06 89 SER A O 1
ATOM 716 N N . PRO A 1 90 ? 5.979 22.485 -16.236 1.00 63.50 90 PRO A N 1
ATOM 717 C CA . PRO A 1 90 ? 6.528 22.868 -14.950 1.00 63.50 90 PRO A CA 1
ATOM 718 C C . PRO A 1 90 ? 6.466 24.391 -14.810 1.00 63.50 90 PRO A C 1
ATOM 720 O O . PRO A 1 90 ? 7.396 25.104 -15.169 1.00 63.50 90 PRO A O 1
ATOM 723 N N . SER A 1 91 ? 5.388 24.916 -14.239 1.00 57.09 91 SER A N 1
ATOM 724 C CA . SER A 1 91 ? 5.386 26.274 -13.680 1.00 57.09 91 SER A CA 1
ATOM 725 C C . SER A 1 91 ? 5.594 26.240 -12.165 1.00 57.09 91 SER A C 1
ATOM 727 O O . SER A 1 91 ? 4.989 27.013 -11.426 1.00 57.09 91 SER A O 1
ATOM 729 N N . PHE A 1 92 ? 6.442 25.334 -11.670 1.00 57.53 92 PHE A N 1
ATOM 730 C CA . PHE A 1 92 ? 6.839 25.327 -10.265 1.00 57.53 92 PHE A CA 1
ATOM 731 C C . PHE A 1 92 ? 7.975 26.335 -10.075 1.00 57.53 92 PHE A C 1
ATOM 733 O O . PHE A 1 92 ? 9.159 26.008 -10.145 1.00 57.53 92 PHE A O 1
ATOM 740 N N . ARG A 1 93 ? 7.616 27.605 -9.854 1.00 58.78 93 ARG A N 1
ATOM 741 C CA . ARG A 1 93 ? 8.557 28.554 -9.256 1.00 58.78 93 ARG A CA 1
ATOM 742 C C . ARG A 1 93 ? 8.810 28.071 -7.835 1.00 58.78 93 ARG A C 1
ATOM 744 O O . ARG A 1 93 ? 7.946 28.220 -6.975 1.00 58.78 93 ARG A O 1
ATOM 751 N N . ILE A 1 94 ? 9.981 27.492 -7.599 1.00 56.94 94 ILE A N 1
ATOM 752 C CA . ILE A 1 94 ? 10.503 27.286 -6.251 1.00 56.94 94 ILE A CA 1
ATOM 753 C C . ILE A 1 94 ? 10.540 28.675 -5.607 1.00 56.94 94 ILE A C 1
ATOM 755 O O . ILE A 1 94 ? 11.402 29.489 -5.930 1.00 56.94 94 ILE A O 1
ATOM 759 N N . ARG A 1 95 ? 9.565 28.990 -4.751 1.00 55.03 95 ARG A N 1
ATOM 760 C CA . ARG A 1 95 ? 9.720 30.079 -3.793 1.00 55.03 95 ARG A CA 1
ATOM 761 C C . ARG A 1 95 ? 10.421 29.468 -2.587 1.00 55.03 95 ARG A C 1
ATOM 763 O O . ARG A 1 95 ? 9.775 28.709 -1.863 1.00 55.03 95 ARG A O 1
ATOM 770 N N . PRO A 1 96 ? 11.710 29.753 -2.346 1.00 50.31 96 PRO A N 1
ATOM 771 C CA . PRO A 1 96 ? 12.236 29.609 -1.003 1.00 50.31 96 PRO A CA 1
ATOM 772 C C . PRO A 1 96 ? 11.500 30.653 -0.156 1.00 50.31 96 PRO A C 1
ATOM 774 O O . PRO A 1 96 ? 11.848 31.831 -0.170 1.00 50.31 96 PRO A O 1
ATOM 777 N N . ASN A 1 97 ? 10.408 30.259 0.503 1.00 58.25 97 ASN A N 1
ATOM 778 C CA . ASN A 1 97 ? 9.768 31.140 1.466 1.00 58.25 97 ASN A CA 1
ATOM 779 C C . ASN A 1 97 ? 10.717 31.280 2.653 1.00 58.25 97 ASN A C 1
ATOM 781 O O . ASN A 1 97 ? 10.922 30.350 3.431 1.00 58.25 97 ASN A O 1
ATOM 785 N N . GLN A 1 98 ? 11.315 32.466 2.718 1.00 59.19 98 GLN A N 1
ATOM 786 C CA . GLN A 1 98 ? 12.006 33.009 3.867 1.00 59.19 98 GLN A CA 1
ATOM 787 C C . GLN A 1 98 ? 11.125 32.852 5.106 1.00 59.19 98 GLN A C 1
ATOM 789 O O . GLN A 1 98 ? 9.961 33.256 5.123 1.00 59.19 98 GLN A O 1
ATOM 794 N N . CYS A 1 99 ? 11.713 32.265 6.141 1.00 48.38 99 CYS A N 1
ATOM 795 C CA . CYS A 1 99 ? 11.221 32.326 7.500 1.00 48.38 99 CYS A CA 1
ATOM 796 C C . CYS A 1 99 ? 11.052 33.797 7.894 1.00 48.38 99 CYS A C 1
ATOM 798 O O . CYS A 1 99 ? 12.043 34.499 8.083 1.00 48.38 99 CYS A O 1
ATOM 800 N N . GLN A 1 100 ? 9.817 34.268 8.042 1.00 52.06 100 GLN A N 1
ATOM 801 C CA . GLN A 1 100 ? 9.570 35.442 8.868 1.00 52.06 100 GLN A CA 1
ATOM 802 C C . GLN A 1 100 ? 9.474 34.9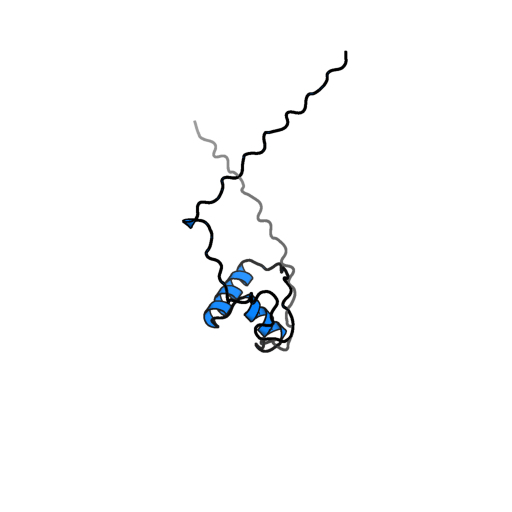56 10.308 1.00 52.06 100 GLN A C 1
ATOM 804 O O . GLN A 1 100 ? 8.466 34.398 10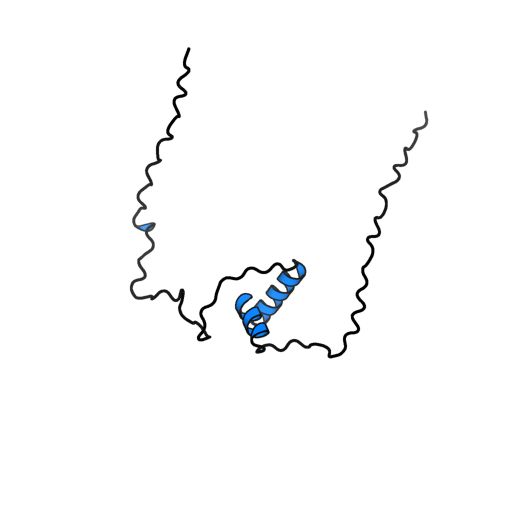.736 1.00 52.06 100 GLN A O 1
ATOM 809 N N . VAL A 1 101 ? 10.580 35.114 11.029 1.00 50.59 101 VAL A N 1
ATOM 810 C CA . VAL A 1 101 ? 10.596 35.046 12.486 1.00 50.59 101 VAL A CA 1
ATOM 811 C C . VAL A 1 101 ? 9.787 36.250 12.961 1.00 50.59 101 VAL A C 1
ATOM 813 O O . VAL A 1 101 ? 10.211 37.386 12.772 1.00 50.59 101 VAL A O 1
ATOM 816 N N . GLN A 1 102 ? 8.593 36.021 13.500 1.00 52.72 102 GLN A N 1
ATOM 817 C CA . GLN A 1 102 ? 7.880 37.060 14.236 1.00 52.72 102 GLN A CA 1
ATOM 818 C C . GLN A 1 102 ? 8.586 37.203 15.584 1.00 52.72 102 GLN A C 1
ATOM 820 O O . GLN A 1 102 ? 8.660 36.243 16.353 1.00 52.72 102 GLN A O 1
ATOM 825 N N . GLU A 1 103 ? 9.187 38.369 15.817 1.00 54.69 103 GLU A N 1
ATOM 826 C CA . GLU A 1 103 ? 9.837 38.697 17.081 1.00 54.69 103 GLU A CA 1
ATOM 827 C C . GLU A 1 103 ? 8.841 38.580 18.238 1.00 54.69 103 GLU A C 1
ATOM 829 O O . GLU A 1 103 ? 7.692 39.022 18.171 1.00 54.69 103 GLU A O 1
ATOM 834 N N . TYR A 1 104 ? 9.302 37.931 19.301 1.00 55.75 104 TYR A N 1
ATOM 835 C CA . TYR A 1 104 ? 8.547 37.680 20.512 1.00 55.75 104 TYR A CA 1
ATOM 836 C C . TYR A 1 104 ? 8.298 38.986 21.279 1.00 55.75 104 TYR A C 1
ATOM 838 O O . TYR A 1 104 ? 9.234 39.692 21.634 1.00 55.75 104 TYR A O 1
ATOM 846 N N . GLY A 1 105 ? 7.016 39.242 21.550 1.00 50.16 105 GLY A N 1
ATOM 847 C CA . GLY A 1 105 ? 6.448 39.933 22.712 1.00 50.16 105 GLY A CA 1
ATOM 848 C C . GLY A 1 105 ? 7.284 40.997 23.428 1.00 50.16 105 GLY A C 1
ATOM 849 O O . GLY A 1 105 ? 8.107 40.685 24.284 1.00 50.16 105 GLY A O 1
ATOM 850 N N . GLN A 1 106 ? 6.920 42.263 23.216 1.00 51.09 106 GLN A N 1
ATOM 851 C CA . GLN A 1 106 ? 7.154 43.322 24.197 1.00 51.09 106 GLN A CA 1
ATOM 852 C C . GLN A 1 106 ? 6.287 43.045 25.432 1.00 51.09 106 GLN A C 1
ATOM 854 O O . GLN A 1 106 ? 5.065 43.182 25.399 1.00 51.09 106 GLN A O 1
ATOM 859 N N . THR A 1 107 ? 6.908 42.635 26.534 1.00 53.44 107 THR A N 1
ATOM 860 C CA . THR A 1 107 ? 6.279 42.662 27.856 1.00 53.44 107 THR A CA 1
ATOM 861 C C . THR A 1 107 ? 6.162 44.114 28.309 1.00 53.44 107 THR A C 1
ATOM 863 O O . THR A 1 107 ? 7.158 44.731 28.681 1.00 53.44 107 THR A O 1
ATOM 866 N N . SER A 1 108 ? 4.949 44.663 28.281 1.00 48.28 108 SER A N 1
ATOM 867 C CA . SER A 1 108 ? 4.617 45.917 28.952 1.00 48.28 108 SER A CA 1
ATOM 868 C C . SER A 1 108 ? 4.534 45.674 30.461 1.00 48.28 108 SER A C 1
ATOM 870 O O . SER A 1 108 ? 3.609 45.013 30.940 1.00 48.28 108 SER A O 1
ATOM 872 N N . CYS A 1 109 ? 5.492 46.203 31.217 1.00 44.22 109 CYS A N 1
ATOM 873 C CA . CYS A 1 109 ? 5.358 46.354 32.659 1.00 44.22 109 CYS A CA 1
ATOM 874 C C . CYS A 1 109 ? 4.327 47.457 32.923 1.00 44.22 109 CYS A C 1
ATOM 876 O O . CYS A 1 109 ? 4.569 48.621 32.621 1.00 44.22 109 CYS A O 1
ATOM 878 N N . ILE A 1 110 ? 3.163 47.076 33.445 1.00 55.38 110 ILE A N 1
ATOM 879 C CA . ILE A 1 110 ? 2.188 48.005 34.016 1.00 55.38 110 ILE A CA 1
ATOM 880 C C . ILE A 1 110 ? 2.748 48.426 35.379 1.00 55.38 110 ILE A C 1
ATOM 882 O O . ILE A 1 110 ? 2.779 47.614 36.307 1.00 55.38 110 ILE A O 1
ATOM 886 N N . GLU A 1 111 ? 3.232 49.664 35.490 1.00 53.75 111 GLU A N 1
ATOM 887 C CA . GLU A 1 111 ? 3.466 50.305 36.785 1.00 53.75 111 GLU A CA 1
ATOM 888 C C . GLU A 1 111 ? 2.113 50.456 37.491 1.00 53.75 111 GLU A C 1
ATOM 890 O O . GLU A 1 111 ? 1.149 50.963 36.919 1.00 53.75 111 GLU A O 1
ATOM 895 N N . ARG A 1 112 ? 2.015 49.924 38.714 1.00 53.62 112 ARG A N 1
ATOM 896 C CA . ARG A 1 112 ? 0.867 50.151 39.593 1.00 53.62 112 ARG A CA 1
ATOM 897 C C . ARG A 1 112 ? 1.106 51.445 40.352 1.00 53.62 112 ARG A C 1
ATOM 899 O O . ARG A 1 112 ? 2.095 51.533 41.077 1.00 53.62 112 ARG A O 1
ATOM 906 N N . ASP A 1 113 ? 0.168 52.371 40.223 1.00 53.06 113 ASP A N 1
ATOM 907 C CA . ASP A 1 113 ? 0.002 53.511 41.116 1.00 53.06 113 ASP A CA 1
ATOM 908 C C . ASP A 1 113 ? -0.073 53.070 42.588 1.00 53.06 113 ASP A C 1
ATOM 910 O O . ASP A 1 113 ? -0.789 52.116 42.921 1.00 53.06 113 ASP A O 1
ATOM 914 N N . GLN A 1 114 ? 0.627 53.805 43.454 1.00 54.00 114 GLN A N 1
ATOM 915 C CA . GLN A 1 114 ? 0.227 54.113 44.830 1.00 54.00 114 GLN A CA 1
ATOM 916 C C . GLN A 1 114 ? 0.663 55.536 45.169 1.00 54.00 114 GLN A C 1
ATOM 918 O O . GLN A 1 114 ? 1.834 55.868 44.877 1.00 54.00 114 GLN A O 1
#